Protein AF-A0A372RG49-F1 (afdb_monomer_lite)

Sequence (101 aa):
MIASDELKLEQLTKLTEDFILENHHQFLRSDPVGTLQIVYYNKSLVNLQEFYLETICFEPKILFNSDKIINLPAPLLEIILKRDDLNLPEIEVWENLIKWD

Foldseek 3Di:
DVVCVVVVVVVVVVVVVVVCVVCVVVCLQVCVQVSLVVLVPDPVNVVSNVVSLLVCQVPVCSQLVDPCVLVRDPVSLVVSVPDPSRPDPVVSVVVSVVSSD

Radius of gyration: 14.39 Å; chains: 1; bounding box: 29×25×40 Å

Secondary structure (DSSP, 8-state):
-HHHHHTT-HHHHHHHHHHHHHTHHHHHHH-HHHHHHHHHH-GGGHHHHHHHHHHHHHSTHHHHT-GGGGGS-HHHHHHHHT-TT--S-HHHHHHHHHHH-

Structure (mmCIF, N/CA/C/O backbone):
data_AF-A0A372RG49-F1
#
_entry.id   AF-A0A372RG49-F1
#
loop_
_atom_site.group_PDB
_atom_site.id
_atom_site.type_symbol
_atom_site.label_atom_id
_atom_site.label_alt_id
_atom_site.label_comp_id
_atom_site.label_asym_id
_atom_site.label_entity_id
_atom_site.label_seq_id
_atom_site.pdbx_PDB_ins_code
_atom_site.Cartn_x
_atom_site.Cartn_y
_atom_site.Cartn_z
_atom_site.occupancy
_atom_site.B_iso_or_equiv
_atom_site.auth_seq_id
_atom_site.auth_comp_id
_atom_site.auth_asym_id
_atom_site.auth_atom_id
_atom_site.pdbx_PDB_model_num
ATOM 1 N N . MET A 1 1 ? -6.810 -3.531 16.166 1.00 68.81 1 MET A N 1
ATOM 2 C CA . MET A 1 1 ? -7.920 -2.966 15.370 1.00 68.81 1 MET A CA 1
ATOM 3 C C . MET A 1 1 ? -8.958 -4.008 15.019 1.00 68.81 1 MET A C 1
ATOM 5 O O . MET A 1 1 ? -10.001 -3.931 15.633 1.00 68.81 1 MET A O 1
ATOM 9 N N . ILE A 1 2 ? -8.684 -5.000 14.158 1.00 69.31 2 ILE A N 1
ATOM 10 C CA . ILE A 1 2 ? -9.708 -5.978 13.718 1.00 69.31 2 ILE A CA 1
ATOM 11 C C . ILE A 1 2 ? -10.407 -6.660 14.909 1.00 69.31 2 ILE A C 1
ATOM 13 O O . ILE A 1 2 ? -11.614 -6.537 15.059 1.00 69.31 2 ILE A O 1
ATOM 17 N N . ALA A 1 3 ? -9.646 -7.250 15.838 1.00 77.44 3 ALA A N 1
ATOM 18 C CA . ALA A 1 3 ? -10.226 -7.866 17.036 1.00 77.44 3 ALA A CA 1
ATOM 19 C C . ALA A 1 3 ? -10.939 -6.859 17.965 1.00 77.44 3 ALA A C 1
ATOM 21 O O . ALA A 1 3 ? -11.927 -7.198 18.603 1.00 77.44 3 ALA A O 1
ATOM 22 N N . SER A 1 4 ? -10.453 -5.617 18.063 1.00 74.25 4 SER A N 1
ATOM 23 C CA . SER A 1 4 ? -11.080 -4.571 18.889 1.00 74.25 4 SER A CA 1
ATOM 24 C C . SER A 1 4 ? -12.427 -4.129 18.312 1.00 74.25 4 SER A C 1
ATOM 26 O O . SER A 1 4 ? -13.371 -3.931 19.071 1.00 74.25 4 SER A O 1
ATOM 28 N N . ASP A 1 5 ? -12.512 -4.015 16.986 1.00 72.31 5 ASP A N 1
ATOM 29 C CA . ASP A 1 5 ? -13.731 -3.691 16.245 1.00 72.31 5 ASP A CA 1
ATOM 30 C C . ASP A 1 5 ? -14.756 -4.834 16.343 1.00 72.31 5 ASP A C 1
ATOM 32 O O . ASP A 1 5 ? -15.900 -4.619 16.741 1.00 72.31 5 ASP A O 1
ATOM 36 N N . GLU A 1 6 ? -14.320 -6.082 16.137 1.00 77.94 6 GLU A N 1
ATOM 37 C CA . GLU A 1 6 ? -15.159 -7.280 16.308 1.00 77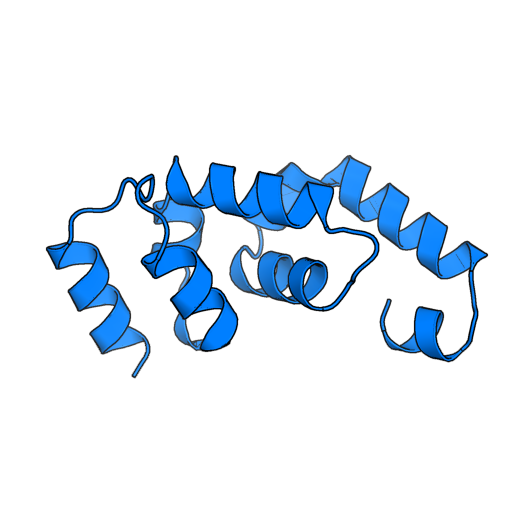.94 6 GLU A CA 1
ATOM 38 C C . GLU A 1 6 ? -15.718 -7.419 17.733 1.00 77.94 6 GLU A C 1
ATOM 40 O O . GLU A 1 6 ? -16.878 -7.793 17.923 1.00 77.94 6 GLU A O 1
ATOM 45 N N . LEU A 1 7 ? -14.912 -7.079 18.744 1.00 85.38 7 LEU A N 1
ATOM 46 C CA . LEU A 1 7 ? -15.306 -7.101 20.155 1.00 85.38 7 LEU A CA 1
ATOM 47 C C . LEU A 1 7 ? -16.071 -5.840 20.597 1.00 85.38 7 LEU A C 1
ATOM 49 O O . LEU A 1 7 ? -16.392 -5.718 21.780 1.00 85.38 7 LEU A O 1
ATOM 53 N N . LYS A 1 8 ? -16.377 -4.913 19.676 1.00 79.19 8 LYS A N 1
ATOM 54 C CA . LYS A 1 8 ? -17.068 -3.637 19.942 1.00 79.19 8 LYS A CA 1
ATOM 55 C C . LYS A 1 8 ? -16.394 -2.791 21.030 1.00 79.19 8 LYS A C 1
ATOM 57 O O . LYS A 1 8 ? -17.051 -2.115 21.821 1.00 79.19 8 LYS A O 1
ATOM 62 N N . LEU A 1 9 ? -15.063 -2.818 21.078 1.00 85.94 9 LEU A N 1
ATOM 63 C CA . LEU A 1 9 ? -14.248 -2.013 21.989 1.00 85.94 9 LEU A CA 1
ATOM 64 C C . LEU A 1 9 ? -14.009 -0.618 21.396 1.00 85.94 9 LEU A C 1
ATOM 66 O O . LEU A 1 9 ? -12.875 -0.237 21.110 1.00 85.94 9 LEU A O 1
ATOM 70 N N . GLU A 1 10 ? -15.085 0.151 21.228 1.00 82.69 10 GLU A N 1
ATOM 71 C CA . GLU A 1 10 ? -15.101 1.429 20.494 1.00 82.69 10 GLU A CA 1
ATOM 72 C C . GLU A 1 10 ? -14.023 2.422 20.962 1.00 82.69 10 GLU A C 1
ATOM 74 O O . GLU A 1 10 ? -13.357 3.054 20.144 1.00 82.69 10 GLU A O 1
ATOM 79 N N . GLN A 1 11 ? -13.793 2.530 22.276 1.00 85.50 11 GLN A N 1
ATOM 80 C CA . GLN A 1 11 ? -12.765 3.419 22.833 1.00 85.50 11 GLN A CA 1
ATOM 81 C C . GLN A 1 11 ? -11.349 3.013 22.417 1.00 85.50 11 GLN A C 1
ATOM 83 O O . GLN A 1 11 ? -10.529 3.870 22.100 1.00 85.50 11 GLN A O 1
ATOM 88 N N . LEU A 1 12 ? -11.057 1.711 22.407 1.00 85.75 12 LEU A N 1
ATOM 89 C CA . LEU A 1 12 ? -9.748 1.202 22.007 1.00 85.75 12 LEU A CA 1
ATOM 90 C C . LEU A 1 12 ? -9.538 1.378 20.501 1.00 85.75 12 LEU A C 1
ATOM 92 O O . LEU A 1 12 ? -8.446 1.750 20.074 1.00 85.75 12 LEU A O 1
ATOM 96 N N . THR A 1 13 ? -10.586 1.140 19.708 1.00 81.62 13 THR A N 1
ATOM 97 C CA . THR A 1 13 ? -10.576 1.389 18.264 1.00 81.62 13 THR A CA 1
ATOM 98 C C . THR A 1 13 ? -10.246 2.851 17.978 1.00 81.62 13 THR A C 1
ATOM 100 O O . THR A 1 13 ? -9.260 3.114 17.294 1.00 81.62 13 THR A O 1
ATOM 103 N N . LYS A 1 14 ? -10.958 3.792 18.610 1.00 84.88 14 LYS A N 1
ATOM 104 C CA . LYS A 1 14 ? -10.716 5.229 18.445 1.00 84.88 14 LYS A CA 1
ATOM 105 C C . LYS A 1 14 ? -9.306 5.656 18.862 1.00 84.88 14 LYS A C 1
ATOM 107 O O . LYS A 1 14 ? -8.632 6.332 18.099 1.00 84.88 14 LYS A O 1
ATOM 112 N N . LEU A 1 15 ? -8.822 5.207 20.025 1.00 88.19 15 LEU A N 1
ATOM 113 C CA . LEU A 1 15 ? -7.450 5.502 20.465 1.00 88.19 15 LEU A CA 1
ATOM 114 C C . LEU A 1 15 ? -6.398 4.996 19.469 1.00 88.19 15 LEU A C 1
ATOM 116 O O . LEU A 1 15 ? -5.374 5.642 19.263 1.00 88.19 15 LEU A O 1
ATOM 120 N N . THR A 1 16 ? -6.639 3.836 18.855 1.00 86.06 16 THR A N 1
ATOM 121 C CA . THR A 1 16 ? -5.719 3.281 17.855 1.00 86.06 16 THR A CA 1
ATOM 122 C C . THR A 1 16 ? -5.759 4.087 16.556 1.00 86.06 16 THR A C 1
ATOM 124 O O . THR A 1 16 ? -4.713 4.335 15.963 1.00 86.06 16 THR A O 1
ATOM 127 N N . GLU A 1 17 ? -6.945 4.509 16.116 1.00 85.38 17 GLU A N 1
ATOM 128 C CA . GLU A 1 17 ? -7.120 5.359 14.933 1.00 85.38 17 GLU A CA 1
ATOM 129 C C . GLU A 1 17 ? -6.455 6.724 15.108 1.00 85.38 17 GLU A C 1
ATOM 131 O O . GLU A 1 17 ? -5.685 7.130 14.240 1.00 85.38 17 GLU A O 1
ATOM 136 N N . ASP A 1 18 ? -6.679 7.382 16.249 1.00 89.38 18 ASP A N 1
ATOM 137 C CA . ASP A 1 18 ? -6.060 8.666 16.587 1.00 89.38 18 ASP A CA 1
ATOM 138 C C . ASP A 1 18 ? -4.524 8.544 16.560 1.00 89.38 18 ASP A C 1
ATOM 140 O O . ASP A 1 18 ? -3.841 9.346 15.924 1.00 89.38 18 ASP A O 1
ATOM 144 N N . PHE A 1 19 ? -3.970 7.469 17.137 1.00 89.75 19 PHE A N 1
ATOM 145 C CA . PHE A 1 19 ? -2.528 7.204 17.110 1.00 89.75 19 PHE A CA 1
ATOM 146 C C . PHE A 1 19 ? -1.973 6.993 15.690 1.00 89.75 19 PHE A C 1
ATOM 148 O O . PHE A 1 19 ? -0.872 7.459 15.377 1.00 89.75 19 PHE A O 1
ATOM 155 N N . ILE A 1 20 ? -2.717 6.303 14.818 1.00 88.56 20 ILE A N 1
ATOM 156 C CA . ILE A 1 20 ? -2.336 6.130 13.409 1.00 88.56 20 ILE A CA 1
ATOM 157 C C . ILE A 1 20 ? -2.347 7.476 12.688 1.00 88.56 20 ILE A C 1
ATOM 159 O O . ILE A 1 20 ? -1.389 7.783 11.983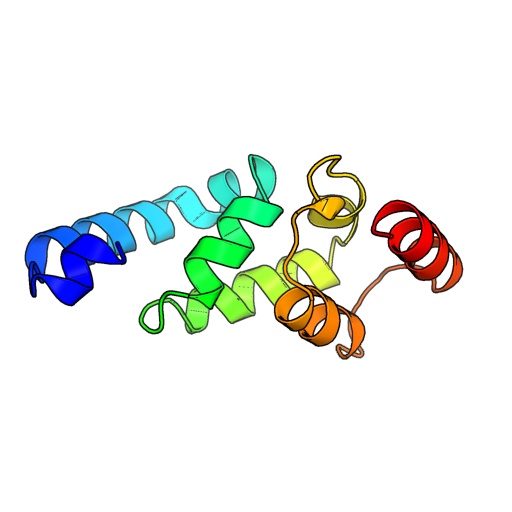 1.00 88.56 20 ILE A O 1
ATOM 163 N N . LEU A 1 21 ? -3.387 8.288 12.886 1.00 88.38 21 LEU A N 1
ATOM 164 C CA . LEU A 1 21 ? -3.506 9.611 12.272 1.00 88.38 21 LEU A CA 1
ATOM 165 C C . LEU A 1 21 ? -2.389 10.556 12.727 1.00 88.38 21 LEU A C 1
ATOM 167 O O . LEU A 1 21 ? -1.828 11.275 11.905 1.00 88.38 21 LEU A O 1
ATOM 171 N N . GLU A 1 22 ? -1.999 10.525 14.000 1.00 92.31 22 GLU A N 1
ATOM 172 C CA . GLU A 1 22 ? -0.893 11.342 14.515 1.00 92.31 22 GLU A CA 1
ATOM 173 C C . GLU A 1 22 ? 0.466 10.959 13.905 1.00 92.31 22 GLU A C 1
ATOM 175 O O . GLU A 1 22 ? 1.311 11.823 13.676 1.00 92.31 22 GLU A O 1
ATOM 180 N N . ASN A 1 23 ? 0.673 9.676 13.590 1.00 91.75 23 ASN A N 1
ATOM 181 C CA . ASN A 1 23 ? 1.968 9.135 13.153 1.00 91.75 23 ASN A CA 1
ATOM 182 C C . ASN A 1 23 ? 1.966 8.669 11.686 1.00 91.75 23 ASN A C 1
ATOM 184 O O . ASN A 1 23 ? 2.863 7.942 11.245 1.00 91.75 23 ASN A O 1
ATOM 188 N N . HIS A 1 24 ? 0.966 9.084 10.909 1.00 89.75 24 HIS A N 1
ATOM 189 C CA . HIS A 1 24 ? 0.654 8.482 9.617 1.00 89.75 24 HIS A CA 1
ATOM 190 C C . HIS A 1 24 ? 1.819 8.523 8.613 1.00 89.75 24 HIS A C 1
ATOM 192 O O . HIS A 1 24 ? 2.088 7.526 7.939 1.00 89.75 24 HIS A O 1
ATOM 198 N N . HIS A 1 25 ? 2.564 9.629 8.537 1.00 91.00 25 HIS A N 1
ATOM 199 C CA . HIS A 1 25 ? 3.735 9.728 7.659 1.00 91.00 25 HIS A CA 1
ATOM 200 C C . HIS A 1 25 ? 4.850 8.741 8.041 1.00 91.00 25 HIS A C 1
ATOM 202 O O . HIS A 1 25 ? 5.488 8.154 7.164 1.00 91.00 25 HIS A O 1
ATOM 208 N N . GLN A 1 26 ? 5.090 8.551 9.343 1.00 93.69 26 GLN A N 1
ATOM 209 C CA . GLN A 1 26 ? 6.127 7.646 9.838 1.00 93.69 26 GLN A CA 1
ATOM 210 C C . GLN A 1 26 ? 5.771 6.190 9.538 1.00 93.69 26 GLN A C 1
ATOM 212 O O . GLN A 1 26 ? 6.638 5.433 9.100 1.00 93.69 26 GLN A O 1
ATOM 217 N N . PHE A 1 27 ? 4.502 5.811 9.719 1.00 92.50 27 PHE A N 1
ATOM 218 C CA . PHE A 1 27 ? 4.040 4.456 9.426 1.00 92.50 27 PHE A CA 1
ATOM 219 C C . PHE A 1 27 ? 4.313 4.068 7.978 1.00 92.50 27 PHE A C 1
ATOM 221 O O . PHE A 1 27 ? 5.020 3.084 7.744 1.00 92.50 27 PHE A O 1
ATOM 228 N N . LEU A 1 28 ? 3.888 4.910 7.029 1.00 93.94 28 LEU A N 1
ATOM 229 C CA . LEU A 1 28 ? 4.087 4.653 5.606 1.00 93.94 28 LEU A CA 1
ATOM 230 C C . LEU A 1 28 ? 5.568 4.483 5.241 1.00 93.94 28 LEU A C 1
ATOM 232 O O . LEU A 1 28 ? 5.911 3.599 4.466 1.00 93.94 28 LEU A O 1
ATOM 236 N N . ARG A 1 29 ? 6.459 5.309 5.801 1.00 92.56 29 ARG A N 1
ATOM 237 C CA . ARG A 1 29 ? 7.902 5.213 5.524 1.00 92.56 29 ARG A CA 1
ATOM 238 C C . ARG A 1 29 ? 8.538 3.970 6.144 1.00 92.56 29 ARG A C 1
ATOM 240 O O . ARG A 1 29 ? 9.473 3.425 5.569 1.00 92.56 29 ARG A O 1
ATOM 247 N N . SER A 1 30 ? 8.067 3.553 7.319 1.00 93.06 30 SER A N 1
ATOM 248 C CA . SER A 1 30 ? 8.639 2.423 8.061 1.00 93.06 30 SER A CA 1
ATOM 249 C C . SER A 1 30 ? 8.199 1.058 7.525 1.00 93.06 30 SER A C 1
ATOM 251 O O . SER A 1 30 ? 9.013 0.140 7.432 1.00 93.06 30 SER A O 1
ATOM 253 N N . ASP A 1 31 ? 6.923 0.919 7.167 1.00 94.81 31 ASP A N 1
ATOM 254 C CA . ASP A 1 31 ? 6.351 -0.313 6.633 1.00 94.81 31 ASP A CA 1
ATOM 255 C C . ASP A 1 31 ? 5.192 0.013 5.681 1.00 94.81 31 ASP A C 1
ATOM 257 O O . ASP A 1 31 ? 4.026 -0.042 6.082 1.00 94.81 31 ASP A O 1
ATOM 261 N N . PRO A 1 32 ? 5.477 0.384 4.424 1.00 94.56 32 PRO A N 1
ATOM 262 C CA . PRO A 1 32 ? 4.449 0.810 3.478 1.00 94.56 32 PRO A CA 1
ATOM 263 C C . PRO A 1 32 ? 3.445 -0.303 3.174 1.00 94.56 32 PRO A C 1
ATOM 265 O O . PRO A 1 32 ? 2.248 -0.044 3.068 1.00 94.56 32 PRO A O 1
ATOM 268 N N . VAL A 1 33 ? 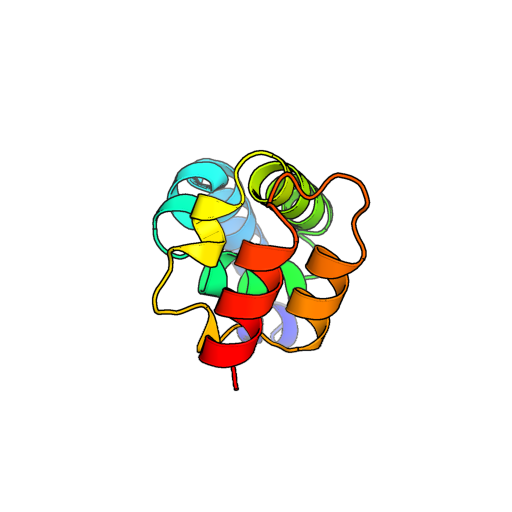3.912 -1.552 3.101 1.00 95.31 33 VAL A N 1
ATOM 269 C CA . VAL A 1 33 ? 3.066 -2.720 2.831 1.00 95.31 33 VAL A CA 1
ATOM 270 C C . VAL A 1 33 ? 2.143 -2.999 4.013 1.00 95.31 33 VAL A C 1
ATOM 272 O O . VAL A 1 33 ? 0.931 -3.091 3.828 1.00 95.31 33 VAL A O 1
ATOM 275 N N . GLY A 1 34 ? 2.690 -3.080 5.231 1.00 94.00 34 GLY A N 1
ATOM 276 C CA . GLY A 1 34 ? 1.884 -3.282 6.438 1.00 94.00 34 GLY A CA 1
ATOM 277 C C . GLY A 1 34 ? 0.899 -2.136 6.676 1.00 94.00 34 GLY A C 1
ATOM 278 O O . GLY A 1 34 ? -0.267 -2.372 6.991 1.00 94.00 34 GLY A O 1
ATOM 279 N N . THR A 1 35 ? 1.336 -0.897 6.446 1.00 93.75 35 THR A N 1
ATOM 280 C CA . THR A 1 35 ? 0.495 0.300 6.577 1.00 93.75 35 THR A CA 1
ATOM 281 C C . THR A 1 35 ? -0.682 0.254 5.609 1.00 93.75 35 THR A C 1
ATOM 283 O O . THR A 1 35 ? -1.822 0.415 6.045 1.00 93.75 35 THR A O 1
ATOM 286 N N . LEU A 1 36 ? -0.434 -0.039 4.325 1.00 94.44 36 LEU A N 1
ATOM 287 C CA . LEU A 1 36 ? -1.492 -0.186 3.324 1.00 94.44 36 LEU A CA 1
ATOM 288 C C . LEU A 1 36 ? -2.484 -1.291 3.684 1.00 94.44 36 LEU A C 1
ATOM 290 O O . LEU A 1 36 ? -3.688 -1.084 3.568 1.00 94.44 36 LEU A O 1
ATOM 294 N N . GLN A 1 37 ? -2.008 -2.447 4.151 1.00 93.31 37 GLN A N 1
ATOM 295 C CA . GLN A 1 37 ? -2.893 -3.527 4.590 1.00 93.31 37 GLN A CA 1
ATOM 296 C C . GLN A 1 37 ? -3.788 -3.085 5.757 1.00 93.31 37 GLN A C 1
ATOM 298 O O . GLN A 1 37 ? -4.995 -3.322 5.725 1.00 93.31 37 GLN A O 1
ATOM 303 N N . ILE A 1 38 ? -3.223 -2.419 6.770 1.00 90.62 38 ILE A N 1
ATOM 304 C CA . ILE A 1 38 ? -3.977 -1.957 7.944 1.00 90.62 38 ILE A CA 1
ATOM 305 C C . ILE A 1 38 ? -5.091 -0.991 7.533 1.00 90.62 38 ILE A C 1
ATOM 307 O O . ILE A 1 38 ? -6.232 -1.174 7.962 1.00 90.62 38 ILE A O 1
ATOM 311 N N . VAL A 1 39 ? -4.784 0.013 6.703 1.00 91.44 39 VAL A N 1
ATOM 312 C CA . VAL A 1 39 ? -5.803 0.982 6.268 1.00 91.44 39 VAL A CA 1
ATOM 313 C C . VAL A 1 39 ? -6.818 0.370 5.310 1.00 91.44 39 VAL A C 1
ATOM 315 O O . VAL A 1 39 ? -7.986 0.724 5.371 1.00 91.44 39 VAL A O 1
ATOM 318 N N . TYR A 1 40 ? -6.409 -0.585 4.473 1.00 90.69 40 TYR A N 1
ATOM 319 C CA . TYR A 1 40 ? -7.301 -1.251 3.525 1.00 90.69 40 TYR A CA 1
ATOM 320 C C . TYR A 1 40 ? -8.372 -2.091 4.219 1.00 90.69 40 TYR A C 1
ATOM 322 O O . TYR A 1 40 ? -9.533 -2.094 3.812 1.00 90.69 40 TYR A O 1
ATOM 330 N N . TYR A 1 41 ? -7.997 -2.804 5.283 1.00 87.81 41 TYR A N 1
ATOM 331 C CA . TYR A 1 41 ? -8.939 -3.638 6.026 1.00 87.81 41 TYR A CA 1
ATOM 332 C C . TYR A 1 41 ? -9.739 -2.864 7.078 1.00 87.81 41 TYR A C 1
ATOM 334 O O . TYR A 1 41 ? -10.755 -3.385 7.544 1.00 87.81 41 TYR A O 1
ATOM 342 N N . ASN A 1 42 ? -9.336 -1.639 7.442 1.00 85.12 42 ASN A N 1
ATOM 343 C CA . ASN A 1 42 ? -10.111 -0.812 8.361 1.00 85.12 42 ASN A CA 1
ATOM 344 C C . ASN A 1 42 ? -10.932 0.270 7.643 1.00 85.12 42 ASN A C 1
ATOM 346 O O . ASN A 1 42 ? -10.423 1.313 7.239 1.00 85.12 42 ASN A O 1
ATOM 350 N N . LYS A 1 43 ? -12.250 0.056 7.597 1.00 81.31 43 LYS A N 1
ATOM 351 C CA . LYS A 1 43 ? -13.221 0.950 6.948 1.00 81.31 43 LYS A CA 1
ATOM 352 C C . LYS A 1 43 ? -13.280 2.357 7.547 1.00 81.31 43 LYS A C 1
ATOM 354 O O . LYS A 1 43 ? -13.703 3.276 6.851 1.00 81.31 43 LYS A O 1
ATOM 359 N N . SER A 1 44 ? -12.891 2.545 8.808 1.00 83.62 44 SER A N 1
ATOM 360 C CA . SER A 1 44 ? -12.875 3.873 9.435 1.00 83.62 44 SER A CA 1
ATOM 361 C C . SER A 1 44 ? -11.755 4.774 8.904 1.00 83.62 44 SER A C 1
ATOM 363 O O . SER A 1 44 ? -11.855 5.996 8.986 1.00 83.62 44 SER A O 1
ATOM 365 N N . LEU A 1 45 ? -10.714 4.186 8.304 1.00 85.94 45 LEU A N 1
ATOM 366 C CA . LEU A 1 45 ? -9.521 4.884 7.826 1.00 85.94 45 LEU A CA 1
ATOM 367 C C . LEU A 1 45 ? -9.557 5.187 6.321 1.00 85.94 45 LEU A C 1
ATOM 369 O O . LEU A 1 45 ? -8.511 5.420 5.723 1.00 85.94 45 LEU A O 1
ATOM 373 N N . VAL A 1 46 ? -10.738 5.234 5.696 1.00 88.19 46 VAL A N 1
ATOM 374 C CA . VAL A 1 46 ? -10.875 5.443 4.239 1.00 88.19 46 VAL A CA 1
ATOM 375 C C . VAL A 1 46 ? -10.192 6.721 3.732 1.00 88.19 46 VAL A C 1
ATOM 377 O O . VAL A 1 46 ? -9.533 6.699 2.698 1.00 88.19 46 VAL A O 1
ATOM 380 N N . ASN A 1 47 ? -10.264 7.824 4.485 1.00 88.69 47 ASN A N 1
ATOM 381 C CA . ASN A 1 47 ? -9.580 9.067 4.109 1.00 88.69 47 ASN A CA 1
ATOM 382 C C . ASN A 1 47 ? -8.055 8.903 4.136 1.00 88.69 47 ASN A C 1
ATOM 384 O O . ASN A 1 47 ? -7.346 9.476 3.314 1.00 88.69 47 ASN A O 1
ATOM 388 N N . LEU A 1 48 ? -7.550 8.109 5.083 1.00 91.62 48 LEU A N 1
ATOM 389 C CA . LEU A 1 48 ? -6.126 7.836 5.203 1.00 91.62 48 LEU A CA 1
ATOM 390 C C . LEU A 1 48 ? -5.648 6.852 4.128 1.00 91.62 48 LEU A C 1
ATOM 392 O O . LEU A 1 48 ? -4.525 6.967 3.643 1.00 91.62 48 LEU A O 1
ATOM 396 N N . GLN A 1 49 ? -6.511 5.916 3.727 1.00 93.00 49 GLN A N 1
ATOM 397 C CA . GLN A 1 49 ? -6.258 5.034 2.596 1.00 93.00 49 GLN A CA 1
ATOM 398 C C . GLN A 1 49 ? -6.013 5.843 1.318 1.00 93.00 49 GLN A C 1
ATOM 400 O O . GLN A 1 49 ? -4.989 5.626 0.674 1.00 93.00 49 GLN A O 1
ATOM 405 N N . GLU A 1 50 ? -6.894 6.789 0.979 1.00 94.06 50 GLU A N 1
ATOM 406 C CA . GLU A 1 50 ? -6.710 7.625 -0.215 1.00 94.06 50 GLU A CA 1
ATOM 407 C C . GLU A 1 50 ? -5.435 8.470 -0.117 1.00 94.06 50 GLU A C 1
ATOM 409 O O . GLU A 1 50 ? -4.622 8.456 -1.036 1.00 94.06 50 GLU A O 1
ATOM 414 N N . PHE A 1 51 ? -5.187 9.095 1.038 1.00 94.19 51 PHE A N 1
ATOM 415 C CA . PHE A 1 51 ? -3.957 9.850 1.287 1.00 94.19 51 PHE A CA 1
ATOM 416 C C . PHE A 1 51 ? -2.685 9.017 1.039 1.00 94.19 51 PHE A C 1
ATOM 418 O O . PHE A 1 51 ? -1.720 9.489 0.429 1.00 94.19 51 PHE A O 1
ATOM 425 N N . TYR A 1 52 ? -2.652 7.765 1.505 1.00 95.88 52 TYR A N 1
ATOM 426 C CA . TYR A 1 52 ? -1.509 6.887 1.268 1.00 95.88 52 TYR A CA 1
ATOM 427 C C . TYR A 1 52 ? -1.397 6.443 -0.187 1.00 95.88 52 TYR A C 1
ATOM 429 O O . TYR A 1 52 ? -0.278 6.367 -0.690 1.00 95.88 52 TYR A O 1
ATOM 437 N N . LEU A 1 53 ? -2.515 6.181 -0.869 1.00 96.19 53 LEU A N 1
ATOM 438 C CA . LEU A 1 53 ? -2.505 5.856 -2.295 1.00 96.19 53 LEU A CA 1
ATOM 439 C C . LEU A 1 53 ? -1.969 7.028 -3.122 1.00 96.19 53 LEU A C 1
ATOM 441 O O . LEU A 1 53 ? -1.074 6.812 -3.933 1.00 96.19 53 LEU A O 1
ATOM 445 N N . GLU A 1 54 ? -2.429 8.255 -2.869 1.00 96.88 54 GLU A N 1
ATOM 446 C CA . GLU A 1 54 ? -1.905 9.474 -3.499 1.00 96.88 54 GLU A CA 1
ATOM 447 C C . GLU A 1 54 ? -0.405 9.648 -3.221 1.00 96.88 54 GLU A C 1
ATOM 449 O O . GLU A 1 54 ? 0.381 9.891 -4.136 1.00 96.88 54 GLU A O 1
ATOM 454 N N . THR A 1 55 ? 0.021 9.457 -1.967 1.00 96.44 55 THR A N 1
ATOM 455 C CA . THR A 1 55 ? 1.436 9.573 -1.577 1.00 96.44 55 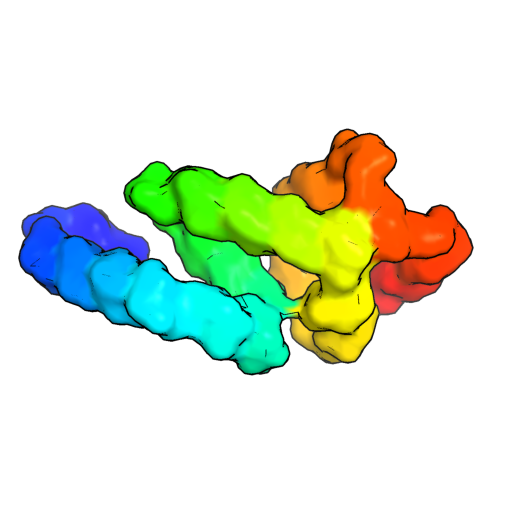THR A CA 1
ATOM 456 C C . THR A 1 55 ? 2.309 8.546 -2.299 1.00 96.44 55 THR A C 1
ATOM 458 O O . THR A 1 55 ? 3.398 8.878 -2.766 1.00 96.44 55 THR A O 1
ATOM 461 N N . ILE A 1 56 ? 1.845 7.299 -2.401 1.00 96.94 56 ILE A N 1
ATOM 462 C CA . ILE A 1 56 ? 2.555 6.237 -3.119 1.00 96.94 56 ILE A CA 1
ATOM 463 C C . ILE A 1 56 ? 2.555 6.519 -4.616 1.00 96.94 56 ILE A C 1
ATOM 465 O O . ILE A 1 56 ? 3.581 6.328 -5.246 1.00 96.94 56 ILE A O 1
ATOM 469 N N . CYS A 1 57 ? 1.463 7.000 -5.203 1.00 97.44 57 CYS A N 1
ATOM 470 C CA . CYS A 1 57 ? 1.448 7.324 -6.629 1.00 97.44 57 CYS A CA 1
ATOM 471 C C . CYS A 1 57 ? 2.387 8.488 -6.952 1.00 97.44 57 CYS A C 1
ATOM 473 O O . CYS A 1 57 ? 3.084 8.446 -7.962 1.00 97.44 57 CYS A O 1
ATOM 475 N N . PHE A 1 58 ? 2.498 9.463 -6.049 1.00 97.50 58 PHE A N 1
ATOM 476 C CA . PHE A 1 58 ? 3.452 10.561 -6.160 1.00 97.50 58 PHE A CA 1
ATOM 477 C C . PHE A 1 58 ? 4.917 10.113 -5.996 1.00 97.50 58 PHE A C 1
ATOM 479 O O . PHE A 1 58 ? 5.779 10.519 -6.782 1.00 97.50 58 PHE A O 1
ATOM 486 N N . GLU A 1 59 ? 5.212 9.261 -5.005 1.00 97.06 59 GLU A N 1
ATOM 487 C CA . GLU A 1 59 ? 6.551 8.718 -4.729 1.00 97.06 59 GLU A CA 1
ATOM 488 C C . GLU A 1 59 ? 6.542 7.172 -4.663 1.00 97.06 59 GLU A C 1
ATOM 490 O O . GLU A 1 59 ? 6.693 6.583 -3.584 1.00 97.06 59 GLU A O 1
ATOM 495 N N . PRO A 1 60 ? 6.437 6.469 -5.810 1.00 96.19 60 PRO A N 1
ATOM 496 C CA . PRO A 1 60 ? 6.185 5.019 -5.824 1.00 96.19 60 PRO A CA 1
ATOM 497 C C . PRO A 1 60 ? 7.301 4.193 -5.207 1.00 96.19 60 PRO A C 1
ATOM 499 O O . PRO A 1 60 ? 7.062 3.123 -4.648 1.00 96.19 60 PRO A O 1
ATOM 502 N N . LYS A 1 61 ? 8.524 4.723 -5.220 1.00 95.25 61 LYS A N 1
ATOM 503 C CA . LYS A 1 61 ? 9.695 4.102 -4.596 1.00 95.25 61 LYS A CA 1
ATOM 504 C C . LYS A 1 61 ? 9.516 3.840 -3.102 1.00 95.25 61 LYS A C 1
ATOM 506 O O . LYS A 1 61 ? 10.190 2.954 -2.591 1.00 95.25 61 LYS A O 1
ATOM 511 N N . ILE A 1 62 ? 8.605 4.539 -2.416 1.00 95.38 62 ILE A N 1
ATOM 512 C CA . ILE A 1 62 ? 8.236 4.216 -1.031 1.00 95.38 62 ILE A CA 1
ATOM 513 C C . ILE A 1 62 ? 7.784 2.756 -0.933 1.00 95.38 62 ILE A C 1
ATOM 515 O O . ILE A 1 62 ? 8.271 2.027 -0.077 1.00 95.38 62 ILE A O 1
ATOM 519 N N . LEU A 1 63 ? 6.894 2.322 -1.825 1.00 95.88 63 LEU A N 1
ATOM 520 C CA . LEU A 1 63 ? 6.358 0.965 -1.837 1.00 95.88 63 LEU A CA 1
ATOM 521 C C . LEU A 1 63 ? 7.238 0.009 -2.650 1.00 95.88 63 LEU A C 1
ATOM 523 O O . LEU A 1 63 ? 7.593 -1.061 -2.164 1.00 95.88 63 LEU A O 1
ATOM 527 N N . PHE A 1 64 ? 7.602 0.399 -3.872 1.00 94.31 64 PHE A N 1
ATOM 528 C CA . PHE A 1 64 ? 8.256 -0.480 -4.846 1.00 94.31 64 PHE A CA 1
ATOM 529 C C . PHE A 1 64 ? 9.730 -0.785 -4.533 1.00 94.31 64 PHE A C 1
ATOM 531 O O . PHE A 1 64 ? 10.247 -1.789 -5.007 1.00 94.31 64 PHE A O 1
ATOM 538 N N . ASN A 1 65 ? 10.401 0.001 -3.681 1.00 92.12 65 ASN A N 1
ATOM 539 C CA . ASN A 1 65 ? 11.727 -0.374 -3.167 1.00 92.12 65 ASN A CA 1
ATOM 540 C C . ASN A 1 65 ? 11.660 -1.226 -1.890 1.00 92.12 65 ASN A C 1
ATOM 542 O O . ASN A 1 65 ? 12.702 -1.563 -1.331 1.00 92.12 65 ASN A O 1
ATOM 546 N N . SER A 1 66 ? 10.466 -1.531 -1.377 1.00 91.12 66 SER A N 1
ATOM 547 C CA . SER A 1 66 ? 10.331 -2.368 -0.191 1.00 91.12 66 SER A CA 1
ATOM 548 C C . SER A 1 66 ? 10.498 -3.838 -0.556 1.00 91.12 66 SER A C 1
ATOM 550 O O . SER A 1 66 ? 9.723 -4.370 -1.345 1.00 91.12 66 SER A O 1
ATOM 552 N N . ASP A 1 67 ? 11.405 -4.540 0.124 1.00 89.19 67 ASP A N 1
ATOM 553 C CA . ASP A 1 67 ? 11.520 -6.005 0.018 1.00 89.19 67 ASP A CA 1
ATOM 554 C C . ASP A 1 67 ? 10.224 -6.726 0.430 1.00 89.19 67 ASP A C 1
ATOM 556 O O . ASP A 1 67 ? 9.994 -7.884 0.087 1.00 89.19 67 ASP A O 1
ATOM 560 N N . LYS A 1 68 ? 9.345 -6.040 1.172 1.00 92.06 68 LYS A N 1
ATOM 561 C CA . LYS A 1 68 ? 8.052 -6.575 1.595 1.00 92.06 68 LYS A CA 1
ATOM 562 C C . LYS A 1 68 ? 6.986 -6.502 0.506 1.00 92.06 68 LYS A C 1
ATOM 564 O O . LYS A 1 68 ? 5.891 -6.993 0.772 1.00 92.06 68 LYS A O 1
ATOM 569 N N . ILE A 1 69 ? 7.247 -5.912 -0.667 1.00 91.56 69 ILE A N 1
ATOM 570 C CA . ILE A 1 69 ? 6.237 -5.756 -1.728 1.00 91.56 69 ILE A CA 1
ATOM 571 C C . ILE A 1 69 ? 5.597 -7.089 -2.124 1.00 91.56 69 ILE A C 1
ATOM 573 O O . ILE A 1 69 ? 4.395 -7.125 -2.357 1.00 91.56 69 ILE A O 1
ATOM 577 N N . ILE A 1 70 ? 6.356 -8.188 -2.071 1.00 92.38 70 ILE A N 1
ATOM 578 C CA . ILE A 1 70 ? 5.887 -9.568 -2.292 1.00 92.38 70 ILE A CA 1
ATOM 579 C C . ILE A 1 70 ? 4.730 -9.980 -1.363 1.00 92.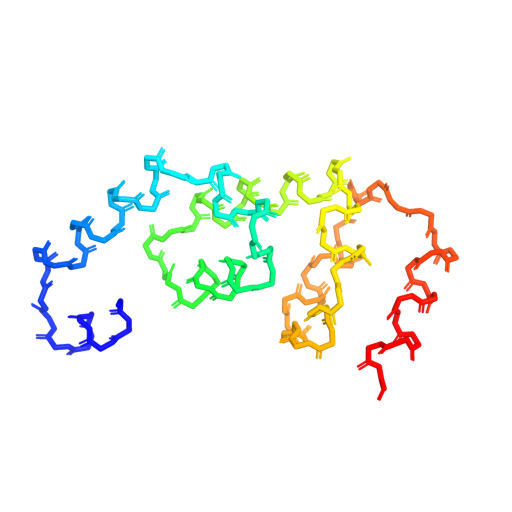38 70 ILE A C 1
ATOM 581 O O . ILE A 1 70 ? 3.962 -10.883 -1.665 1.00 92.38 70 ILE A O 1
ATOM 585 N N . ASN A 1 71 ? 4.579 -9.303 -0.220 1.00 93.62 71 ASN A N 1
ATOM 586 C CA . ASN A 1 71 ? 3.507 -9.546 0.742 1.00 93.62 71 ASN A CA 1
ATOM 587 C C . ASN A 1 71 ? 2.287 -8.643 0.505 1.00 93.62 71 ASN A C 1
ATOM 589 O O . ASN A 1 71 ? 1.324 -8.706 1.271 1.00 93.62 71 ASN A O 1
ATOM 593 N N . LEU A 1 72 ? 2.316 -7.756 -0.493 1.00 94.88 72 LEU A N 1
ATOM 594 C CA . LEU A 1 72 ? 1.187 -6.888 -0.800 1.00 94.88 72 LEU A CA 1
ATOM 595 C C . LEU A 1 72 ? 0.040 -7.730 -1.388 1.00 94.88 72 LEU A C 1
ATOM 597 O O . LEU A 1 72 ? 0.251 -8.428 -2.381 1.00 94.88 72 LEU A O 1
ATOM 601 N N . PRO A 1 73 ? -1.178 -7.671 -0.816 1.00 93.38 73 PRO A N 1
ATOM 602 C CA . PRO A 1 73 ? -2.316 -8.409 -1.344 1.00 93.38 73 PRO A CA 1
ATOM 603 C C . PRO A 1 73 ? -2.636 -7.997 -2.783 1.00 93.38 73 PRO A C 1
ATOM 605 O O . PRO A 1 73 ? -2.661 -6.806 -3.093 1.00 93.38 73 PRO A O 1
ATOM 608 N N . ALA A 1 74 ? -2.980 -8.970 -3.630 1.00 94.44 74 ALA A N 1
ATOM 609 C CA . ALA A 1 74 ? -3.325 -8.720 -5.030 1.00 94.44 74 ALA A CA 1
ATOM 610 C C . ALA A 1 74 ? -4.398 -7.623 -5.234 1.00 94.44 74 ALA A C 1
ATOM 612 O O . ALA A 1 74 ? -4.191 -6.780 -6.102 1.00 94.44 74 ALA A O 1
ATOM 613 N N . PRO A 1 75 ? -5.477 -7.525 -4.421 1.00 94.50 75 PRO A N 1
ATOM 614 C CA . PRO A 1 75 ? -6.450 -6.437 -4.568 1.00 94.50 75 PRO A CA 1
ATOM 615 C C . PRO A 1 75 ? -5.851 -5.044 -4.340 1.00 94.50 75 PRO A C 1
ATOM 617 O O . PRO A 1 75 ? -6.241 -4.084 -4.997 1.00 94.50 75 PRO A O 1
ATOM 620 N N . LEU A 1 76 ? -4.892 -4.922 -3.418 1.00 94.50 76 LEU A N 1
ATOM 621 C CA . LEU A 1 76 ? -4.210 -3.657 -3.146 1.00 94.50 76 LEU A CA 1
ATOM 622 C C . LEU A 1 76 ? -3.269 -3.276 -4.287 1.00 94.50 76 LEU A C 1
ATOM 624 O O . LEU A 1 76 ? -3.253 -2.121 -4.707 1.00 94.50 76 LEU A O 1
ATOM 628 N N . LEU A 1 77 ? -2.525 -4.252 -4.809 1.00 95.12 77 LEU A N 1
ATOM 629 C CA . LEU A 1 77 ? -1.673 -4.050 -5.975 1.00 95.12 77 LEU A CA 1
ATOM 630 C C . LEU A 1 77 ? -2.505 -3.633 -7.198 1.00 95.12 77 LEU A C 1
ATOM 632 O O . LEU A 1 77 ? -2.163 -2.666 -7.869 1.00 95.12 77 LEU A O 1
ATOM 636 N N . GLU A 1 78 ? -3.639 -4.294 -7.438 1.00 95.50 78 GLU A N 1
ATOM 637 C CA . GLU A 1 78 ? -4.568 -3.953 -8.519 1.00 95.50 78 GLU A CA 1
ATOM 638 C C . GLU A 1 78 ? -5.089 -2.512 -8.406 1.00 95.50 78 GLU A C 1
ATOM 640 O O . GLU A 1 78 ? -5.137 -1.806 -9.412 1.00 95.50 78 GLU A O 1
ATOM 645 N N . ILE A 1 79 ? -5.445 -2.053 -7.199 1.00 95.62 79 ILE A N 1
ATOM 646 C CA . ILE A 1 79 ? -5.878 -0.665 -6.970 1.00 95.62 79 ILE A CA 1
ATOM 647 C C . ILE A 1 79 ? -4.777 0.318 -7.369 1.00 95.62 79 ILE A C 1
ATOM 649 O O . ILE A 1 79 ? -5.068 1.285 -8.062 1.00 95.62 79 ILE A O 1
ATOM 653 N N . ILE A 1 80 ? -3.530 0.067 -6.966 1.00 96.38 80 ILE A N 1
ATOM 654 C CA . ILE A 1 80 ? -2.397 0.957 -7.257 1.00 96.38 80 ILE A CA 1
ATOM 655 C C . ILE A 1 80 ? -2.103 0.994 -8.760 1.00 96.38 80 ILE A C 1
ATOM 657 O O . ILE A 1 80 ? -1.920 2.069 -9.319 1.00 96.38 80 ILE A O 1
ATOM 661 N N . LEU A 1 81 ? -2.102 -0.161 -9.430 1.00 95.75 81 LEU A N 1
ATOM 662 C CA . LEU A 1 81 ? -1.800 -0.256 -10.863 1.00 95.75 81 LEU A CA 1
ATOM 663 C C . LEU A 1 81 ? -2.894 0.329 -11.762 1.00 95.75 81 LEU A C 1
ATOM 665 O O . LEU A 1 81 ? -2.616 0.691 -12.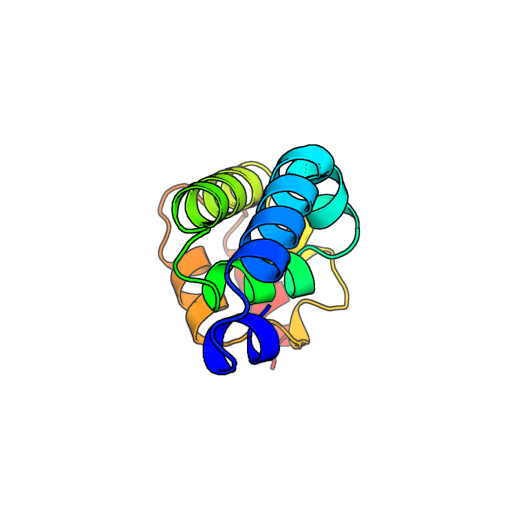901 1.00 95.75 81 LEU A O 1
ATOM 669 N N . LYS A 1 82 ? -4.135 0.414 -11.274 1.00 96.56 82 LYS A N 1
ATOM 670 C CA . LYS A 1 82 ? -5.249 1.048 -11.995 1.00 96.56 82 LYS A CA 1
ATOM 671 C C . LYS A 1 82 ? -5.241 2.572 -11.919 1.00 96.56 82 LYS A C 1
ATOM 673 O O . LYS A 1 82 ? -6.093 3.194 -12.548 1.00 96.56 82 LYS A O 1
ATOM 678 N N . ARG A 1 83 ? -4.361 3.172 -11.118 1.00 96.38 83 ARG A N 1
ATOM 679 C CA . ARG A 1 83 ? -4.314 4.623 -10.967 1.00 96.38 83 ARG A CA 1
ATOM 680 C C . ARG A 1 83 ? -3.535 5.267 -12.106 1.00 96.38 83 ARG A C 1
ATOM 682 O O . ARG A 1 83 ? -2.364 4.967 -12.316 1.00 96.38 83 ARG A O 1
ATOM 689 N N . ASP A 1 84 ? -4.178 6.219 -12.774 1.00 95.88 84 ASP A N 1
ATOM 690 C CA . ASP A 1 84 ? -3.575 6.993 -13.866 1.00 95.88 84 ASP A CA 1
ATOM 691 C C . ASP A 1 84 ? -2.461 7.946 -13.384 1.00 95.88 84 ASP A C 1
ATOM 693 O O . ASP A 1 84 ? -1.689 8.457 -14.193 1.00 95.88 84 ASP A O 1
ATOM 697 N N . ASP A 1 85 ? -2.377 8.209 -12.074 1.00 97.31 85 ASP A N 1
ATOM 698 C CA . ASP A 1 85 ? -1.404 9.115 -11.452 1.00 97.31 85 ASP A CA 1
ATOM 699 C C . ASP A 1 85 ? -0.171 8.404 -10.864 1.00 97.31 85 ASP A C 1
ATOM 701 O O . ASP A 1 85 ? 0.651 9.044 -10.205 1.00 97.31 85 ASP A O 1
ATOM 705 N N . LEU A 1 86 ? -0.005 7.099 -11.113 1.00 97.69 86 LEU A N 1
ATOM 706 C CA . LEU A 1 86 ? 1.167 6.343 -10.675 1.00 97.69 86 LEU A CA 1
ATOM 707 C C . LEU A 1 86 ? 2.436 6.824 -11.402 1.00 97.69 86 LEU A C 1
ATOM 709 O O . LEU A 1 86 ? 2.687 6.488 -12.558 1.00 97.69 86 LEU A O 1
ATOM 713 N N . ASN A 1 87 ? 3.286 7.570 -10.698 1.00 97.62 87 ASN A N 1
ATOM 714 C CA . ASN A 1 87 ? 4.516 8.159 -11.230 1.00 97.62 87 ASN A CA 1
ATOM 715 C C . ASN A 1 87 ? 5.696 7.164 -11.245 1.00 97.62 87 ASN A C 1
ATOM 717 O O . ASN A 1 87 ? 6.761 7.422 -10.674 1.00 97.62 87 ASN A O 1
ATOM 721 N N . LEU A 1 88 ? 5.493 5.989 -11.848 1.00 96.56 88 LEU A N 1
ATOM 722 C CA . LEU A 1 88 ? 6.509 4.945 -11.997 1.00 96.56 88 LEU A CA 1
ATOM 723 C C . LEU A 1 88 ? 6.598 4.519 -13.470 1.00 96.56 88 LEU A C 1
ATOM 725 O O . LEU A 1 88 ? 5.560 4.242 -14.071 1.00 96.56 88 LEU A O 1
ATOM 729 N N . PRO A 1 89 ? 7.798 4.433 -14.076 1.00 96.00 89 PRO A N 1
ATOM 730 C CA . PRO A 1 89 ? 7.929 3.941 -15.443 1.00 96.00 89 PRO A CA 1
ATOM 731 C C . PRO A 1 89 ? 7.342 2.536 -15.595 1.00 96.00 89 PRO A C 1
ATOM 733 O O . PRO A 1 89 ? 7.594 1.668 -14.761 1.00 96.00 89 PRO A O 1
ATOM 736 N N . GLU A 1 90 ? 6.626 2.279 -16.693 1.00 93.69 90 GLU A N 1
ATOM 737 C CA . GLU A 1 90 ? 5.991 0.974 -16.943 1.00 93.69 90 GLU A CA 1
ATOM 738 C C . GLU A 1 90 ? 6.987 -0.190 -16.847 1.00 93.69 90 GLU A C 1
ATOM 740 O O . GLU A 1 90 ? 6.660 -1.246 -16.316 1.00 93.69 90 GLU A O 1
ATOM 745 N N . ILE A 1 91 ? 8.226 0.001 -17.311 1.00 94.94 91 ILE A N 1
ATOM 746 C CA . ILE A 1 91 ? 9.269 -1.025 -17.200 1.00 94.94 91 ILE A CA 1
ATOM 747 C C . ILE A 1 91 ? 9.598 -1.365 -15.738 1.00 94.94 91 ILE A C 1
ATOM 749 O O . ILE A 1 91 ? 9.730 -2.538 -15.405 1.00 94.94 91 ILE A O 1
ATOM 753 N N . GLU A 1 92 ? 9.648 -0.366 -14.851 1.00 94.94 92 GLU A N 1
ATOM 754 C CA . GLU A 1 92 ? 9.872 -0.579 -13.417 1.00 94.94 92 GLU A CA 1
ATOM 755 C C . GLU A 1 92 ? 8.658 -1.268 -12.775 1.00 94.94 92 GLU A C 1
ATOM 757 O O . GLU A 1 92 ? 8.826 -2.113 -11.896 1.00 94.94 92 GLU A O 1
ATOM 762 N N . VAL A 1 93 ? 7.436 -0.969 -13.232 1.00 94.06 93 VAL A N 1
ATOM 763 C CA . VAL A 1 93 ? 6.230 -1.705 -12.815 1.00 94.06 93 VAL A CA 1
ATOM 764 C C . VAL A 1 93 ? 6.372 -3.189 -13.162 1.00 94.06 93 VAL A C 1
ATOM 766 O O . VAL A 1 93 ? 6.236 -4.036 -12.279 1.00 94.06 93 VAL A O 1
ATOM 769 N N . TRP A 1 94 ? 6.702 -3.514 -14.415 1.00 94.88 94 TRP A N 1
ATOM 770 C CA . TRP A 1 94 ? 6.881 -4.898 -14.864 1.00 94.88 94 TRP A CA 1
ATOM 771 C C . TRP A 1 94 ? 7.978 -5.634 -14.089 1.00 94.88 94 TRP A C 1
ATOM 773 O O . TRP A 1 94 ? 7.775 -6.774 -13.676 1.00 94.88 94 TRP A O 1
ATOM 783 N N . GLU A 1 95 ? 9.117 -4.989 -13.834 1.00 93.00 95 GLU A N 1
ATOM 784 C CA . GLU A 1 95 ? 10.199 -5.575 -13.033 1.00 93.00 95 GLU A CA 1
ATOM 785 C C . GLU A 1 95 ? 9.765 -5.900 -11.600 1.00 93.00 95 GLU A C 1
ATOM 787 O O . GLU A 1 95 ? 10.176 -6.919 -11.045 1.00 93.00 95 GLU A O 1
ATOM 792 N N . ASN A 1 96 ? 8.932 -5.056 -10.988 1.00 91.94 96 ASN A N 1
ATOM 793 C CA . ASN A 1 96 ? 8.397 -5.319 -9.656 1.00 91.94 96 ASN A CA 1
ATOM 794 C C . ASN A 1 96 ? 7.331 -6.417 -9.656 1.00 91.94 96 ASN A C 1
ATOM 796 O O . ASN A 1 96 ? 7.300 -7.212 -8.721 1.00 91.94 96 ASN A O 1
ATOM 800 N N . LEU A 1 97 ? 6.512 -6.511 -10.707 1.00 92.25 97 LEU A N 1
ATOM 801 C CA . LEU A 1 97 ? 5.550 -7.603 -10.871 1.00 92.25 97 LEU A CA 1
ATOM 802 C C . LEU A 1 97 ? 6.241 -8.964 -10.985 1.00 92.25 97 LEU A C 1
ATOM 804 O O . LEU A 1 97 ? 5.799 -9.915 -10.357 1.00 92.25 97 LEU A O 1
ATOM 808 N N . ILE A 1 98 ? 7.359 -9.043 -11.711 1.00 91.81 98 ILE A N 1
ATOM 809 C CA . ILE A 1 98 ? 8.154 -10.277 -11.824 1.00 91.81 98 ILE A CA 1
ATOM 810 C C . ILE A 1 98 ? 8.766 -10.688 -10.475 1.00 91.81 98 ILE A C 1
ATOM 812 O O . ILE A 1 98 ? 8.948 -11.872 -10.232 1.00 91.81 98 ILE A O 1
ATOM 816 N N . LYS A 1 99 ? 9.113 -9.729 -9.605 1.00 87.19 99 LYS A N 1
ATOM 817 C CA . LYS A 1 99 ? 9.627 -10.016 -8.250 1.00 87.19 99 LYS A CA 1
ATOM 818 C C . LYS A 1 99 ? 8.530 -10.417 -7.266 1.00 87.19 99 LYS A C 1
ATOM 820 O O . LYS A 1 99 ? 8.840 -11.008 -6.237 1.00 87.19 99 LYS A O 1
ATOM 825 N N . TRP A 1 100 ? 7.303 -9.967 -7.517 1.00 90.62 100 TRP A N 1
ATOM 826 C CA . TRP A 1 100 ? 6.140 -10.244 -6.681 1.00 90.62 100 TRP A CA 1
ATOM 827 C C . TRP A 1 100 ? 5.628 -11.681 -6.860 1.00 90.62 100 TRP A C 1
ATOM 829 O O . TRP A 1 100 ? 5.099 -12.237 -5.900 1.00 90.62 100 TRP A O 1
ATOM 839 N N . ASP A 1 101 ? 5.816 -12.252 -8.055 1.00 70.75 101 ASP A N 1
ATOM 840 C CA . ASP A 1 101 ? 5.490 -13.639 -8.440 1.00 70.75 101 ASP A CA 1
ATOM 841 C C . ASP A 1 101 ? 6.530 -14.658 -7.917 1.00 70.75 101 ASP A C 1
ATOM 843 O O . ASP A 1 101 ? 6.121 -15.738 -7.426 1.00 70.75 101 ASP A O 1
#

pLDDT: mean 90.8, std 6.41, range [68.81, 97.69]